Protein AF-A0A7K2P348-F1 (afdb_monomer_lite)

Foldseek 3Di:
DDAWQAALLRHGPVLCVVQFDDQPPPPDRDRNDPRRVVNSLVCQLCPDPADCVDPVSVLVSQCVSPVDPQSSVVVVVVVVVPVVDDDDCPPVPDDHQPAQRSPDPDDRNDGPPPDDDDDDDDDDDD

pLDDT: mean 75.54, std 23.46, range [29.12, 97.38]

Radius of gyration: 19.62 Å; chains: 1; bounding box: 34×36×73 Å

Secondary structure (DSSP, 8-state):
--PPPBTTTTB-HHHHHHH---SSSSS---TTSHHHHHHHHHHHHT-SS--TTSHHHHHHHHHHH---HHHHHHHHHHHHHHHTS-PPPPSSSS----S--TT-SS---S-S--------------

Structure (mmCIF, N/CA/C/O backbone):
data_AF-A0A7K2P348-F1
#
_entry.id   AF-A0A7K2P348-F1
#
loop_
_atom_site.group_PDB
_atom_site.id
_atom_site.type_symbol
_atom_site.label_atom_id
_atom_site.label_alt_id
_atom_site.label_comp_id
_atom_site.label_asym_id
_atom_site.label_entity_id
_atom_site.label_seq_id
_atom_site.pdbx_PDB_ins_code
_atom_site.Cartn_x
_atom_site.Cartn_y
_atom_site.Cartn_z
_atom_site.occupancy
_atom_site.B_iso_or_equiv
_atom_site.auth_seq_id
_atom_site.auth_comp_id
_atom_site.auth_asym_id
_atom_site.auth_atom_id
_atom_site.pdbx_PDB_model_num
ATOM 1 N N . VAL A 1 1 ? 8.906 -25.159 -5.649 1.00 45.78 1 VAL A N 1
ATOM 2 C CA . VAL A 1 1 ? 9.449 -24.006 -4.896 1.00 45.78 1 VAL A CA 1
ATOM 3 C C . VAL A 1 1 ? 8.260 -23.246 -4.337 1.00 45.78 1 VAL A C 1
ATOM 5 O O . VAL A 1 1 ? 7.341 -22.985 -5.098 1.00 45.78 1 VAL A O 1
ATOM 8 N N . TYR A 1 2 ? 8.210 -23.027 -3.023 1.00 42.47 2 TYR A N 1
ATOM 9 C CA . TYR A 1 2 ? 7.170 -22.227 -2.368 1.00 42.47 2 TYR A CA 1
ATOM 10 C C . TYR A 1 2 ? 7.778 -20.844 -2.145 1.00 42.47 2 TYR A C 1
ATOM 12 O O . TYR A 1 2 ? 8.710 -20.716 -1.350 1.00 42.47 2 TYR A O 1
ATOM 20 N N . ASP A 1 3 ? 7.319 -19.843 -2.886 1.00 64.50 3 ASP A N 1
ATOM 21 C CA . ASP A 1 3 ? 7.809 -18.481 -2.716 1.00 64.50 3 ASP A CA 1
ATOM 22 C C . ASP A 1 3 ? 7.204 -17.867 -1.453 1.00 64.50 3 ASP A C 1
ATOM 24 O O . ASP A 1 3 ? 5.988 -17.885 -1.248 1.00 64.50 3 ASP A O 1
ATOM 28 N N . ARG A 1 4 ? 8.070 -17.349 -0.579 1.00 80.25 4 ARG A N 1
ATOM 29 C CA . ARG A 1 4 ? 7.649 -16.595 0.603 1.00 80.25 4 ARG A CA 1
ATOM 30 C C . ARG A 1 4 ? 7.252 -15.183 0.185 1.00 80.25 4 ARG A C 1
ATOM 32 O O . ARG A 1 4 ? 7.828 -14.620 -0.743 1.00 80.25 4 ARG A O 1
ATOM 39 N N . ALA A 1 5 ? 6.274 -14.625 0.888 1.00 84.94 5 ALA A N 1
ATOM 40 C CA . ALA A 1 5 ? 5.901 -13.230 0.742 1.00 84.9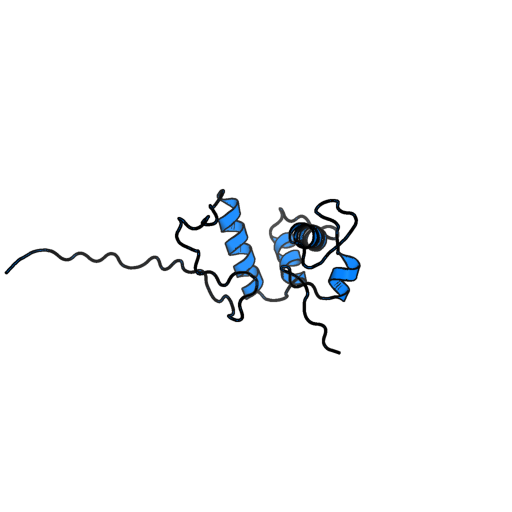4 5 ALA A CA 1
ATOM 41 C C . ALA A 1 5 ? 7.094 -12.305 1.064 1.00 84.94 5 ALA A C 1
ATOM 43 O O . ALA A 1 5 ? 7.878 -12.605 1.967 1.00 84.94 5 ALA A O 1
ATOM 44 N N . VAL A 1 6 ? 7.236 -11.202 0.327 1.00 85.00 6 VAL A N 1
ATOM 45 C CA . VAL A 1 6 ? 8.357 -10.258 0.435 1.00 85.00 6 VAL A CA 1
ATOM 46 C C . VAL A 1 6 ? 7.916 -8.923 1.024 1.00 85.00 6 VAL A C 1
ATOM 48 O O . VAL A 1 6 ? 6.812 -8.441 0.750 1.00 85.00 6 VAL A O 1
ATOM 51 N N . GLY A 1 7 ? 8.806 -8.315 1.808 1.00 88.75 7 GLY A N 1
ATOM 52 C CA . GLY A 1 7 ? 8.632 -6.954 2.300 1.00 88.75 7 GLY A CA 1
ATOM 53 C C . GLY A 1 7 ? 7.560 -6.769 3.381 1.00 88.75 7 GLY A C 1
ATOM 54 O O . GLY A 1 7 ? 6.837 -7.707 3.734 1.00 88.75 7 GLY A O 1
ATOM 55 N N . PRO A 1 8 ? 7.409 -5.537 3.899 1.00 86.12 8 PRO A N 1
ATOM 56 C CA . PRO A 1 8 ? 6.440 -5.221 4.948 1.00 86.12 8 PRO A CA 1
ATOM 57 C C . PRO A 1 8 ? 4.983 -5.389 4.494 1.00 86.12 8 PRO A C 1
ATOM 59 O O . PRO A 1 8 ? 4.115 -5.651 5.320 1.00 86.12 8 PRO A O 1
ATOM 62 N N . MET A 1 9 ? 4.714 -5.303 3.185 1.00 90.50 9 MET A N 1
ATOM 63 C CA . MET A 1 9 ? 3.377 -5.523 2.613 1.00 90.50 9 MET A CA 1
ATOM 64 C C . MET A 1 9 ? 3.114 -6.983 2.220 1.00 90.50 9 MET A C 1
ATOM 66 O O . MET A 1 9 ? 2.033 -7.298 1.722 1.00 90.50 9 MET A O 1
ATOM 70 N N . GLN A 1 10 ? 4.071 -7.886 2.463 1.00 91.38 10 GLN A N 1
ATOM 71 C CA . GLN A 1 10 ? 3.915 -9.329 2.261 1.00 91.38 10 GLN A CA 1
ATOM 72 C C . GLN A 1 10 ? 3.397 -9.690 0.854 1.00 91.38 10 GLN A C 1
ATOM 74 O O . GLN A 1 10 ? 2.483 -10.502 0.692 1.00 91.38 10 GLN A O 1
ATOM 79 N N . PHE A 1 11 ? 3.989 -9.105 -0.187 1.00 85.94 11 PHE A N 1
ATOM 80 C CA . PHE A 1 11 ? 3.632 -9.434 -1.566 1.00 85.94 11 PHE A CA 1
ATOM 81 C C . PHE A 1 11 ? 4.140 -10.820 -1.963 1.00 85.94 11 PHE A C 1
ATOM 83 O O . PHE A 1 11 ? 5.278 -11.173 -1.674 1.00 85.94 11 PHE A O 1
ATOM 90 N N . LEU A 1 12 ? 3.347 -11.591 -2.710 1.00 87.31 12 LEU A N 1
ATOM 91 C CA . LEU A 1 12 ? 3.901 -12.729 -3.452 1.00 87.31 12 LEU A CA 1
ATOM 92 C C . LEU A 1 12 ? 4.878 -12.207 -4.522 1.00 87.31 12 LEU A C 1
ATOM 94 O O . LEU A 1 12 ? 4.584 -11.167 -5.119 1.00 87.31 12 LEU A O 1
ATOM 98 N N . PRO A 1 13 ? 5.980 -12.910 -4.841 1.00 87.06 13 PRO A N 1
ATOM 99 C CA . PRO A 1 13 ? 6.938 -12.437 -5.844 1.00 87.06 13 PRO A CA 1
ATOM 100 C C . PRO A 1 13 ? 6.320 -12.138 -7.213 1.00 87.06 13 PRO A C 1
ATOM 102 O O . PRO A 1 13 ? 6.661 -11.137 -7.837 1.00 87.06 13 PRO A O 1
ATOM 105 N N . SER A 1 14 ? 5.346 -12.937 -7.657 1.00 87.38 14 SER A N 1
ATOM 106 C CA . SER A 1 14 ? 4.604 -12.683 -8.900 1.00 87.38 14 SER A CA 1
ATOM 107 C C . SER A 1 14 ? 3.732 -11.424 -8.838 1.00 87.38 14 SER A C 1
ATOM 109 O O . SER A 1 14 ? 3.591 -10.722 -9.839 1.00 87.38 14 SER A O 1
ATOM 111 N N . THR A 1 15 ? 3.170 -11.105 -7.671 1.00 89.25 15 THR A N 1
ATOM 112 C CA . THR A 1 15 ? 2.440 -9.852 -7.452 1.00 89.25 15 THR A CA 1
ATOM 113 C C . THR A 1 15 ? 3.411 -8.675 -7.454 1.00 89.25 15 THR A C 1
ATOM 115 O O . THR A 1 15 ? 3.163 -7.698 -8.154 1.00 89.25 15 THR A O 1
ATOM 118 N N . TRP A 1 16 ? 4.545 -8.779 -6.756 1.00 93.62 16 TRP A N 1
ATOM 119 C CA . TRP A 1 16 ? 5.572 -7.734 -6.756 1.00 93.62 16 TRP A CA 1
ATOM 120 C C . TRP A 1 16 ? 6.099 -7.438 -8.164 1.00 93.62 16 TRP A C 1
ATOM 122 O O . TRP A 1 16 ? 6.166 -6.282 -8.561 1.00 93.62 16 TRP A O 1
ATOM 132 N N . ALA A 1 17 ? 6.369 -8.472 -8.964 1.00 93.12 17 ALA A N 1
ATOM 133 C CA . ALA A 1 17 ? 6.817 -8.310 -10.346 1.00 93.12 17 ALA A CA 1
ATOM 134 C C . ALA A 1 17 ? 5.837 -7.505 -11.222 1.00 93.12 17 ALA A C 1
ATOM 136 O O . ALA A 1 17 ? 6.245 -6.931 -12.228 1.00 93.12 17 ALA A O 1
ATOM 137 N N . ARG A 1 18 ? 4.549 -7.465 -10.856 1.00 93.62 18 ARG A N 1
ATOM 138 C CA . ARG A 1 18 ? 3.516 -6.716 -11.579 1.00 93.62 18 ARG A CA 1
ATOM 139 C C . ARG A 1 18 ? 3.229 -5.335 -10.989 1.00 93.62 18 ARG A C 1
ATOM 141 O O . ARG A 1 18 ? 2.835 -4.447 -11.737 1.00 93.62 18 ARG A O 1
ATOM 148 N N . TRP A 1 19 ? 3.357 -5.179 -9.674 1.00 95.19 19 TRP A N 1
ATOM 149 C CA . TRP A 1 19 ? 2.860 -4.003 -8.948 1.00 95.19 19 TRP A CA 1
ATOM 150 C C . TRP A 1 19 ? 3.944 -3.191 -8.241 1.00 95.19 19 TRP A C 1
ATOM 152 O O . TRP A 1 19 ? 3.627 -2.127 -7.718 1.00 95.19 19 TRP A O 1
ATOM 162 N N . GLY A 1 20 ? 5.190 -3.672 -8.218 1.00 95.06 20 GLY A N 1
ATOM 163 C CA . GLY A 1 20 ? 6.319 -2.957 -7.631 1.00 95.06 20 GLY A CA 1
ATOM 164 C C . GLY A 1 20 ? 6.446 -1.547 -8.205 1.00 95.06 20 GLY A C 1
ATOM 165 O O . GLY A 1 20 ? 6.269 -1.335 -9.406 1.00 95.06 20 GLY A O 1
ATOM 166 N N . ALA A 1 21 ? 6.723 -0.587 -7.331 1.00 96.50 21 ALA A N 1
ATOM 167 C CA . ALA A 1 21 ? 6.800 0.826 -7.665 1.00 96.50 21 ALA A CA 1
ATOM 168 C C . ALA A 1 21 ? 7.961 1.475 -6.907 1.00 96.50 21 ALA A C 1
ATOM 170 O O . ALA A 1 21 ? 8.254 1.072 -5.788 1.00 96.50 21 ALA A O 1
ATOM 171 N N . ASP A 1 22 ? 8.591 2.469 -7.526 1.00 96.56 22 ASP A N 1
ATOM 172 C CA . ASP A 1 22 ? 9.594 3.333 -6.899 1.00 96.56 22 ASP A CA 1
ATOM 173 C C . ASP A 1 22 ? 8.854 4.488 -6.206 1.00 96.56 22 ASP A C 1
ATOM 175 O O . ASP A 1 22 ? 8.359 5.412 -6.858 1.00 96.56 22 ASP A O 1
ATOM 179 N N . GLY A 1 23 ? 8.656 4.355 -4.895 1.00 95.69 23 GLY A N 1
ATOM 180 C CA . GLY A 1 23 ? 7.839 5.262 -4.092 1.00 95.69 23 GLY A CA 1
ATOM 181 C C . GLY A 1 23 ? 8.615 6.431 -3.498 1.00 95.69 23 GLY A C 1
ATOM 182 O O . GLY A 1 23 ? 8.000 7.416 -3.085 1.00 95.69 23 GLY A O 1
ATOM 183 N N . ASN A 1 24 ? 9.944 6.341 -3.449 1.00 96.12 24 ASN A N 1
ATOM 184 C CA . ASN A 1 24 ? 10.831 7.396 -2.953 1.00 96.12 24 ASN A CA 1
ATOM 185 C C . ASN A 1 24 ? 11.599 8.129 -4.073 1.00 96.12 24 ASN A C 1
ATOM 187 O O . ASN A 1 24 ? 12.236 9.145 -3.791 1.00 96.12 24 ASN A O 1
ATOM 191 N N . GLY A 1 25 ? 11.510 7.667 -5.322 1.00 96.94 25 GLY A N 1
ATOM 192 C CA . GLY A 1 25 ? 12.111 8.286 -6.500 1.00 96.94 25 GLY A CA 1
ATOM 193 C C . GLY A 1 25 ? 13.612 8.028 -6.645 1.00 96.94 25 GLY A C 1
ATOM 194 O O . GLY A 1 25 ? 14.307 8.865 -7.226 1.00 96.94 25 GLY A O 1
ATOM 195 N N . ASP A 1 26 ? 14.134 6.928 -6.094 1.00 96.38 26 ASP A N 1
ATOM 196 C CA . ASP A 1 26 ? 15.570 6.608 -6.123 1.00 96.38 26 ASP A CA 1
ATOM 197 C C . ASP A 1 26 ? 16.014 5.784 -7.350 1.00 96.38 26 ASP A C 1
ATOM 199 O O . ASP A 1 26 ? 17.205 5.504 -7.533 1.00 96.38 26 ASP A O 1
ATOM 203 N N . GLY A 1 27 ? 15.070 5.447 -8.232 1.00 97.25 27 GLY A N 1
ATOM 204 C CA . GLY A 1 27 ? 15.278 4.669 -9.448 1.00 97.25 27 GLY A CA 1
ATOM 205 C C . GLY A 1 27 ? 15.182 3.156 -9.244 1.00 97.25 27 GLY A C 1
ATOM 206 O O . GLY A 1 27 ? 15.449 2.405 -10.190 1.00 97.25 27 GLY A O 1
ATOM 207 N N . ARG A 1 28 ? 14.832 2.676 -8.044 1.00 96.25 28 ARG A N 1
ATOM 208 C CA . ARG A 1 28 ? 14.698 1.250 -7.726 1.00 96.25 28 ARG A CA 1
ATOM 209 C C . ARG A 1 28 ? 13.339 0.979 -7.088 1.00 96.25 28 ARG A C 1
ATOM 211 O O . ARG A 1 28 ? 12.894 1.702 -6.222 1.00 96.25 28 ARG A O 1
ATOM 218 N N . ALA A 1 29 ? 12.709 -0.123 -7.488 1.00 96.12 29 ALA A N 1
ATOM 219 C CA . ALA A 1 29 ? 11.577 -0.681 -6.756 1.00 96.12 29 ALA A CA 1
ATOM 220 C C . ALA A 1 2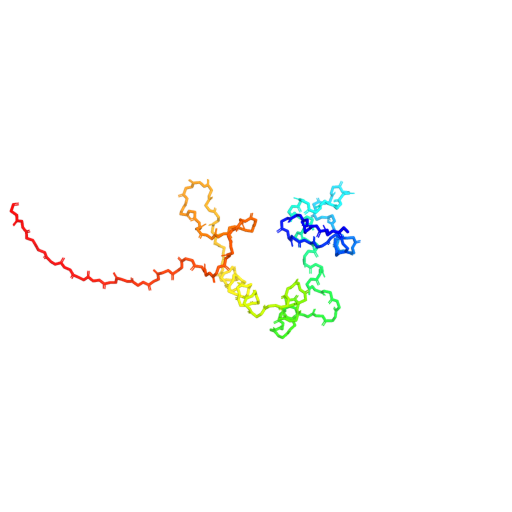9 ? 12.092 -1.802 -5.841 1.00 96.12 29 ALA A C 1
ATOM 222 O O . ALA A 1 29 ? 12.378 -2.909 -6.314 1.00 96.12 29 ALA A O 1
ATOM 223 N N . ASP A 1 30 ? 12.216 -1.533 -4.541 1.00 95.19 30 ASP A N 1
ATOM 224 C CA . ASP A 1 30 ? 12.625 -2.505 -3.523 1.00 95.19 30 ASP A CA 1
ATOM 225 C C . ASP A 1 30 ? 11.421 -2.941 -2.669 1.00 95.19 30 ASP A C 1
ATOM 227 O O . ASP A 1 30 ? 10.850 -2.125 -1.944 1.00 95.19 30 ASP A O 1
ATOM 231 N N . PRO A 1 31 ? 11.041 -4.236 -2.663 1.00 93.06 31 PRO A N 1
ATOM 232 C CA . PRO A 1 31 ? 9.924 -4.702 -1.846 1.00 93.06 31 PRO A CA 1
ATOM 233 C C . PRO A 1 31 ? 10.140 -4.485 -0.349 1.00 93.06 31 PRO A C 1
ATOM 235 O O . PRO A 1 31 ? 9.167 -4.508 0.394 1.00 93.06 31 PRO A O 1
ATOM 238 N N . ASN A 1 32 ? 11.378 -4.298 0.115 1.00 91.19 32 ASN A N 1
ATOM 239 C CA . ASN A 1 32 ? 11.700 -4.063 1.522 1.00 91.19 32 ASN A CA 1
ATOM 240 C C . ASN A 1 32 ? 11.715 -2.574 1.896 1.00 91.19 32 ASN A C 1
ATOM 242 O O . ASN A 1 32 ? 11.773 -2.254 3.084 1.00 91.19 32 ASN A O 1
ATOM 246 N N . ASN A 1 33 ? 11.634 -1.670 0.918 1.00 93.06 33 ASN A N 1
ATOM 247 C CA . ASN A 1 33 ? 11.476 -0.244 1.157 1.00 93.06 33 ASN A CA 1
ATOM 248 C C . ASN A 1 33 ? 9.998 0.060 1.448 1.00 93.06 33 ASN A C 1
ATOM 250 O O . ASN A 1 33 ? 9.100 -0.321 0.699 1.00 93.06 33 ASN A O 1
ATOM 254 N N . VAL A 1 34 ? 9.727 0.733 2.570 1.00 92.31 34 VAL A N 1
ATOM 255 C CA . VAL A 1 34 ? 8.353 1.008 3.013 1.00 92.31 34 VAL A CA 1
ATOM 256 C C . VAL A 1 34 ? 7.602 1.951 2.068 1.00 92.31 34 VAL A C 1
ATOM 258 O O . VAL A 1 34 ? 6.396 1.782 1.902 1.00 92.31 34 VAL A O 1
ATOM 261 N N . PHE A 1 35 ? 8.288 2.903 1.428 1.00 93.69 35 PHE A N 1
ATOM 262 C CA . PHE A 1 35 ? 7.677 3.837 0.479 1.00 93.69 35 PHE A CA 1
ATOM 263 C C . PHE A 1 35 ? 7.242 3.100 -0.790 1.00 93.69 35 PHE A C 1
ATOM 265 O O . PHE A 1 35 ? 6.089 3.209 -1.208 1.00 93.69 35 PHE A O 1
ATOM 272 N N . ASP A 1 36 ? 8.132 2.276 -1.332 1.00 97.06 36 ASP A N 1
ATOM 273 C CA . ASP A 1 36 ? 7.903 1.453 -2.522 1.00 97.06 36 ASP A CA 1
ATOM 274 C C . ASP A 1 36 ? 6.786 0.436 -2.288 1.00 97.06 36 ASP A C 1
ATOM 276 O O . ASP A 1 36 ? 5.835 0.329 -3.066 1.00 97.06 36 ASP A O 1
ATOM 280 N N . ALA A 1 37 ? 6.864 -0.287 -1.168 1.00 94.38 37 ALA A N 1
ATOM 281 C CA . ALA A 1 37 ? 5.875 -1.285 -0.796 1.00 94.38 37 ALA A CA 1
ATOM 282 C C . ALA A 1 37 ? 4.492 -0.657 -0.563 1.00 94.38 37 ALA A C 1
ATOM 284 O O . ALA A 1 37 ? 3.486 -1.224 -0.996 1.00 94.38 37 ALA A O 1
ATOM 285 N N . ALA A 1 38 ? 4.424 0.512 0.085 1.00 95.25 38 ALA A N 1
ATOM 286 C CA . ALA A 1 38 ? 3.168 1.224 0.303 1.00 95.25 38 ALA A CA 1
ATOM 287 C C . ALA A 1 38 ? 2.561 1.734 -1.012 1.00 95.25 38 ALA A C 1
ATOM 289 O O . ALA A 1 38 ? 1.360 1.561 -1.233 1.00 95.25 38 ALA A O 1
ATOM 290 N N . LEU A 1 39 ? 3.375 2.304 -1.908 1.00 96.62 39 LEU A N 1
ATOM 291 C CA . LEU A 1 39 ? 2.902 2.757 -3.217 1.00 96.62 39 LEU A CA 1
ATOM 292 C C . LEU A 1 39 ? 2.390 1.581 -4.062 1.00 96.62 39 LEU A C 1
ATOM 294 O O . LEU A 1 39 ? 1.290 1.647 -4.616 1.00 96.62 39 LEU A O 1
ATOM 298 N N . ALA A 1 40 ? 3.131 0.471 -4.091 1.00 96.75 40 ALA A N 1
ATOM 299 C CA . ALA A 1 40 ? 2.717 -0.761 -4.759 1.00 96.75 40 ALA A CA 1
ATOM 300 C C . ALA A 1 40 ? 1.382 -1.299 -4.209 1.00 96.75 40 ALA A C 1
ATOM 302 O O . ALA A 1 40 ? 0.500 -1.691 -4.978 1.00 96.75 40 ALA A O 1
ATOM 303 N N . ALA A 1 41 ? 1.196 -1.284 -2.883 1.00 95.00 41 ALA A N 1
ATOM 304 C CA . ALA A 1 41 ? -0.062 -1.677 -2.246 1.00 95.00 41 ALA A CA 1
ATOM 305 C C . ALA A 1 41 ? -1.223 -0.758 -2.648 1.00 95.00 41 ALA A C 1
ATOM 307 O O . ALA A 1 41 ? -2.298 -1.255 -2.990 1.00 95.00 41 ALA A O 1
ATOM 308 N N . GLY A 1 42 ? -0.997 0.558 -2.690 1.00 94.75 42 GLY A N 1
ATOM 309 C CA . GLY A 1 42 ? -1.978 1.529 -3.174 1.00 94.75 42 GLY A CA 1
ATOM 310 C C . GLY A 1 42 ? -2.418 1.242 -4.612 1.00 94.75 42 GLY A C 1
ATOM 311 O O . GLY A 1 42 ? -3.613 1.108 -4.878 1.00 94.75 42 GLY A O 1
ATOM 312 N N . HIS A 1 43 ? -1.466 1.054 -5.530 1.00 95.44 43 HIS A N 1
ATOM 313 C CA . HIS A 1 43 ? -1.764 0.703 -6.923 1.00 95.44 43 HIS A CA 1
ATOM 314 C C . HIS A 1 43 ? -2.536 -0.614 -7.045 1.00 95.44 43 HIS A C 1
ATOM 316 O O . HIS A 1 43 ? -3.515 -0.693 -7.787 1.00 95.44 43 HIS A O 1
ATOM 322 N N . TYR A 1 44 ? -2.128 -1.640 -6.296 1.00 95.19 44 TYR A N 1
ATOM 323 C CA . TYR A 1 44 ? -2.799 -2.936 -6.295 1.00 95.19 44 TYR A CA 1
ATOM 324 C C . TYR A 1 44 ? -4.263 -2.832 -5.833 1.00 95.19 44 TYR A C 1
ATOM 326 O O . TYR A 1 44 ? -5.161 -3.408 -6.458 1.00 95.19 44 TYR A O 1
ATOM 334 N N . LEU A 1 45 ? -4.517 -2.093 -4.747 1.00 94.38 45 LEU A N 1
ATOM 335 C CA . LEU A 1 45 ? -5.858 -1.925 -4.182 1.00 94.38 45 LEU A CA 1
ATOM 336 C C . LEU A 1 45 ? -6.771 -1.115 -5.115 1.00 94.38 45 LEU A C 1
ATOM 338 O O . LEU A 1 45 ? -7.932 -1.491 -5.296 1.00 94.38 45 LEU A O 1
ATOM 342 N N . CYS A 1 46 ? -6.237 -0.074 -5.758 1.00 93.81 46 CYS A N 1
ATOM 343 C CA . CYS A 1 46 ? -6.950 0.779 -6.716 1.00 93.81 46 CYS A CA 1
ATOM 344 C C . CYS A 1 46 ? -7.065 0.183 -8.132 1.00 93.81 46 CYS A C 1
ATOM 346 O O . CYS A 1 46 ? -7.607 0.825 -9.026 1.00 93.81 46 CYS A O 1
ATOM 348 N N . ALA A 1 47 ? -6.551 -1.022 -8.380 1.00 91.69 47 ALA A N 1
ATOM 349 C CA . ALA A 1 47 ? -6.474 -1.570 -9.729 1.00 91.69 47 ALA A CA 1
ATOM 350 C C . ALA A 1 47 ? -7.847 -1.846 -10.375 1.00 91.69 47 ALA A C 1
ATOM 352 O O . ALA A 1 47 ? -8.705 -2.516 -9.788 1.00 91.69 47 ALA A O 1
ATOM 353 N N . GLY A 1 48 ? -7.998 -1.471 -11.648 1.00 89.75 48 GLY A N 1
ATOM 354 C CA . GLY A 1 48 ? -9.239 -1.630 -12.416 1.00 89.75 48 GLY A CA 1
ATOM 355 C C . GLY A 1 48 ? -10.250 -0.525 -12.105 1.00 89.75 48 GLY A C 1
ATOM 356 O O . GLY A 1 48 ? -9.871 0.569 -11.718 1.00 89.75 48 GLY A O 1
ATOM 357 N N . GLU A 1 49 ? -11.542 -0.822 -12.228 1.00 91.75 49 GLU A N 1
ATOM 358 C CA . GLU A 1 49 ? -12.632 0.158 -12.040 1.00 91.75 49 GLU A CA 1
ATOM 359 C C . GLU A 1 49 ? -13.029 0.370 -10.561 1.00 91.75 49 GLU A C 1
ATOM 361 O O . GLU A 1 49 ? -14.177 0.693 -10.246 1.00 91.75 49 GLU A O 1
ATOM 366 N N . ARG A 1 50 ? -12.112 0.093 -9.624 1.00 93.19 50 ARG A N 1
ATOM 367 C CA . ARG A 1 50 ? -12.383 0.149 -8.181 1.00 93.19 50 ARG A CA 1
ATOM 368 C C . ARG A 1 50 ? -12.286 1.577 -7.659 1.00 93.19 50 ARG A C 1
ATOM 370 O O . ARG A 1 50 ? -11.329 2.286 -7.941 1.00 93.19 50 ARG A O 1
ATOM 377 N N . ASP A 1 51 ? -13.228 1.945 -6.802 1.00 93.94 51 ASP A N 1
ATOM 378 C CA . ASP A 1 51 ? -13.202 3.190 -6.029 1.00 93.94 51 ASP A CA 1
ATOM 379 C C . ASP A 1 51 ? -13.236 2.863 -4.543 1.00 93.94 51 ASP A C 1
ATOM 381 O O . ASP A 1 51 ? -14.255 2.425 -4.010 1.00 93.94 51 ASP A O 1
ATOM 385 N N . LEU A 1 52 ? -12.116 3.080 -3.861 1.00 93.81 52 LEU A N 1
ATOM 386 C CA . LEU A 1 52 ? -11.978 2.724 -2.450 1.00 93.81 52 LEU A CA 1
ATOM 387 C C . LEU A 1 52 ? -12.841 3.589 -1.514 1.00 93.81 52 LEU A C 1
ATOM 389 O O . LEU A 1 52 ? -13.006 3.222 -0.353 1.00 93.81 52 LEU A O 1
ATOM 393 N N . GLY A 1 53 ? -13.441 4.680 -2.006 1.00 93.38 53 GLY A N 1
ATOM 394 C CA . GLY A 1 53 ? -14.467 5.430 -1.281 1.00 93.38 53 GLY A CA 1
ATOM 395 C C . GLY A 1 53 ? -15.808 4.690 -1.201 1.00 93.38 53 GLY A C 1
ATOM 396 O O . GLY A 1 53 ? -16.622 4.968 -0.319 1.00 93.38 53 GLY A O 1
ATOM 397 N N . ARG A 1 54 ? -16.049 3.707 -2.081 1.00 95.81 54 ARG A N 1
ATOM 398 C CA . ARG A 1 54 ? -17.243 2.853 -2.057 1.00 95.81 54 ARG A CA 1
ATOM 399 C C . ARG A 1 54 ? -16.976 1.591 -1.242 1.00 95.81 54 ARG A C 1
ATOM 401 O O . ARG A 1 54 ? -16.131 0.770 -1.588 1.00 95.81 54 ARG A O 1
ATOM 408 N N . ALA A 1 55 ? -17.775 1.373 -0.197 1.00 95.12 55 ALA A N 1
ATOM 409 C CA . ALA A 1 55 ? -17.596 0.260 0.744 1.00 95.12 55 ALA A CA 1
ATOM 410 C C . ALA A 1 55 ? -17.503 -1.127 0.071 1.00 95.12 55 ALA A C 1
ATOM 412 O O . ALA A 1 55 ? -16.703 -1.966 0.483 1.00 95.12 55 ALA A O 1
ATOM 413 N N . ALA A 1 56 ? -18.294 -1.368 -0.980 1.00 96.44 56 ALA A N 1
ATOM 414 C CA . ALA A 1 56 ? -18.275 -2.635 -1.715 1.00 96.44 56 ALA A CA 1
ATOM 415 C C . ALA A 1 56 ? -16.983 -2.846 -2.526 1.00 96.44 56 ALA A C 1
ATOM 417 O O . ALA A 1 56 ? -16.542 -3.978 -2.724 1.00 96.44 56 ALA A O 1
ATOM 418 N N . ASP A 1 57 ? -16.370 -1.771 -3.009 1.00 97.38 57 ASP A N 1
ATOM 419 C CA . ASP A 1 57 ? -15.143 -1.815 -3.804 1.00 97.38 57 ASP A CA 1
ATOM 420 C C . ASP A 1 57 ? -13.924 -1.959 -2.903 1.00 97.38 57 ASP A C 1
ATOM 422 O O . ASP A 1 57 ? -13.040 -2.762 -3.207 1.00 97.38 57 ASP A O 1
ATOM 426 N N . LEU A 1 58 ? -13.932 -1.268 -1.758 1.00 96.56 58 LEU A N 1
ATOM 427 C CA . LEU A 1 58 ? -12.962 -1.464 -0.687 1.00 96.56 58 LEU A CA 1
ATOM 428 C C . LEU A 1 58 ? -12.925 -2.933 -0.239 1.00 96.56 58 LEU A C 1
ATOM 430 O O . LEU A 1 58 ? -11.850 -3.525 -0.170 1.00 96.56 58 LEU A O 1
ATOM 434 N N . ASP A 1 59 ? -14.085 -3.555 -0.011 1.00 96.94 59 ASP A N 1
ATOM 435 C CA . ASP A 1 59 ? -14.149 -4.963 0.407 1.00 96.94 59 ASP A CA 1
ATOM 436 C C . ASP A 1 59 ? -13.573 -5.903 -0.632 1.00 96.94 59 ASP A C 1
ATOM 438 O O . ASP A 1 59 ? -12.785 -6.790 -0.302 1.00 96.94 59 ASP A O 1
ATOM 442 N N . ARG A 1 60 ? -13.941 -5.695 -1.900 1.00 96.56 60 ARG A N 1
ATOM 443 C CA . ARG A 1 60 ? -13.393 -6.473 -3.011 1.00 96.56 60 ARG A CA 1
ATOM 444 C C . ARG A 1 60 ? -11.880 -6.303 -3.114 1.00 96.56 60 ARG A C 1
ATOM 446 O O . ARG A 1 60 ? -11.194 -7.285 -3.383 1.00 96.56 60 ARG A O 1
ATOM 453 N N . ALA A 1 61 ? -11.359 -5.100 -2.875 1.00 96.25 61 ALA A N 1
ATOM 454 C CA . ALA A 1 61 ? -9.926 -4.837 -2.912 1.00 96.25 61 ALA A CA 1
ATOM 455 C C . ALA A 1 61 ? -9.163 -5.525 -1.777 1.00 96.25 61 ALA A C 1
ATOM 457 O O . ALA A 1 61 ? -8.160 -6.192 -2.021 1.00 96.25 61 ALA A O 1
ATOM 458 N N . VAL A 1 62 ? -9.659 -5.431 -0.546 1.00 95.06 62 VAL A N 1
ATOM 459 C CA . VAL A 1 62 ? -9.022 -6.079 0.606 1.00 95.06 62 VAL A CA 1
ATOM 460 C C . VAL A 1 62 ? -9.089 -7.606 0.480 1.00 95.06 62 VAL A C 1
ATOM 462 O O . VAL A 1 62 ? -8.099 -8.295 0.730 1.00 95.06 62 VAL A O 1
ATOM 465 N N . LEU A 1 63 ? -10.223 -8.148 0.023 1.00 94.38 63 LEU A N 1
ATOM 466 C CA . LEU A 1 63 ? -10.383 -9.589 -0.191 1.00 94.38 63 LEU A CA 1
ATOM 467 C C . LEU A 1 63 ? -9.543 -10.129 -1.356 1.00 94.38 63 LEU A C 1
ATOM 469 O O . LEU A 1 63 ? -9.220 -11.317 -1.349 1.00 94.38 63 LEU A O 1
ATOM 473 N N . SER A 1 64 ? -9.158 -9.297 -2.332 1.00 92.31 64 SER A N 1
ATOM 474 C CA . SER A 1 64 ? -8.231 -9.730 -3.386 1.00 92.31 64 SER A CA 1
ATOM 475 C C . SER A 1 64 ? -6.811 -9.928 -2.851 1.00 92.31 64 SER A C 1
ATOM 477 O O . SER A 1 64 ? -6.089 -10.779 -3.364 1.00 92.31 64 SER A O 1
ATOM 479 N N . TYR A 1 65 ? -6.436 -9.190 -1.800 1.00 89.12 65 TYR A N 1
ATOM 480 C CA . TYR A 1 65 ? -5.165 -9.358 -1.094 1.00 89.12 65 TYR A CA 1
ATOM 481 C C . TYR A 1 65 ? -5.152 -10.652 -0.270 1.00 89.12 65 TYR A C 1
ATOM 483 O O . TYR A 1 65 ? -4.208 -11.440 -0.331 1.00 89.12 65 TYR A O 1
ATOM 491 N N . ASN A 1 66 ? -6.225 -10.887 0.490 1.00 90.12 66 ASN A N 1
ATOM 492 C CA . ASN A 1 66 ? -6.438 -12.108 1.259 1.00 90.12 66 ASN A CA 1
ATOM 493 C C . ASN A 1 66 ? -7.941 -12.390 1.386 1.00 90.12 66 ASN A C 1
ATOM 495 O O . ASN A 1 66 ? -8.672 -11.628 2.022 1.00 90.12 66 ASN A O 1
ATOM 499 N N . ASN A 1 67 ? -8.394 -13.512 0.818 1.00 92.81 67 ASN A N 1
ATOM 500 C CA . ASN A 1 67 ? -9.807 -13.891 0.770 1.00 92.81 67 ASN A CA 1
ATOM 501 C C . ASN A 1 67 ? -10.313 -14.450 2.118 1.00 92.81 67 ASN A C 1
ATOM 503 O O . ASN A 1 67 ? -10.701 -15.612 2.240 1.00 92.81 67 ASN A O 1
ATOM 507 N N . SER A 1 68 ? -10.280 -13.612 3.155 1.00 95.69 68 SER A N 1
ATOM 508 C CA . SER A 1 68 ? -10.684 -13.932 4.522 1.00 95.69 68 SER A CA 1
ATOM 509 C C . SER A 1 68 ? -11.552 -12.822 5.101 1.00 95.69 68 SER A C 1
ATOM 511 O O . SER A 1 68 ? -11.145 -11.665 5.206 1.00 95.69 68 SER A O 1
ATOM 513 N N . ARG A 1 69 ? -12.750 -13.184 5.575 1.00 92.50 69 ARG A N 1
ATOM 514 C CA . ARG A 1 69 ? -13.653 -12.235 6.248 1.00 92.50 69 ARG A CA 1
ATOM 515 C C . ARG A 1 69 ? -13.069 -11.688 7.553 1.00 92.50 69 ARG A C 1
ATOM 517 O O . ARG A 1 69 ? -13.377 -10.559 7.920 1.00 92.50 69 ARG A O 1
ATOM 524 N N . THR A 1 70 ? -12.246 -12.467 8.256 1.00 89.81 70 THR A N 1
ATOM 525 C CA . THR A 1 70 ? -11.562 -12.001 9.474 1.00 89.81 70 THR A CA 1
ATOM 526 C C . THR A 1 70 ? -10.511 -10.951 9.136 1.00 89.81 70 THR A C 1
ATOM 528 O O . THR A 1 70 ? -10.470 -9.913 9.786 1.00 89.81 70 THR A O 1
ATOM 531 N N . TYR A 1 71 ? -9.730 -11.178 8.076 1.00 86.19 71 TYR A N 1
ATOM 532 C CA . TYR A 1 71 ? -8.766 -10.198 7.577 1.00 86.19 71 TYR A CA 1
ATOM 533 C C . TYR A 1 71 ? -9.459 -8.900 7.142 1.00 86.19 71 TYR A C 1
ATOM 535 O O . TYR A 1 71 ? -9.060 -7.821 7.569 1.00 86.19 71 TYR A O 1
ATOM 543 N N . LEU A 1 72 ? -10.562 -9.004 6.390 1.00 93.75 72 LEU A N 1
ATOM 544 C CA . LEU A 1 72 ? -11.358 -7.844 5.983 1.00 93.75 72 LEU A CA 1
ATOM 545 C C . LEU A 1 72 ? -11.836 -7.006 7.179 1.00 93.75 72 LEU A C 1
ATOM 547 O O . LEU A 1 72 ? -11.699 -5.784 7.170 1.00 93.75 72 LEU A O 1
ATOM 551 N N . ARG A 1 73 ? -12.383 -7.655 8.217 1.00 92.94 73 ARG A N 1
ATOM 552 C CA . ARG A 1 73 ? -12.823 -6.957 9.436 1.00 92.94 73 ARG A CA 1
ATOM 553 C C . ARG A 1 73 ? -11.664 -6.253 10.138 1.00 92.94 73 ARG A C 1
ATOM 555 O O . ARG A 1 73 ? -11.831 -5.109 10.541 1.00 92.94 73 ARG A O 1
ATOM 562 N N . LEU A 1 74 ? -10.505 -6.906 10.242 1.00 88.44 74 LEU A N 1
ATOM 563 C CA . LEU A 1 74 ? -9.316 -6.327 10.869 1.00 88.44 74 LEU A CA 1
ATOM 564 C C . LEU A 1 74 ? -8.809 -5.093 10.106 1.00 88.44 74 LEU A C 1
ATOM 566 O O . LEU A 1 74 ? -8.525 -4.071 10.720 1.00 88.44 74 LEU A O 1
ATOM 570 N N . VAL A 1 75 ? -8.738 -5.157 8.774 1.00 92.31 75 VAL A N 1
ATOM 571 C CA . VAL A 1 75 ? -8.308 -4.014 7.948 1.00 92.31 75 VAL A CA 1
ATOM 572 C C . VAL A 1 75 ? -9.290 -2.850 8.063 1.00 92.31 75 VAL A C 1
ATOM 574 O O . VAL A 1 75 ? -8.863 -1.717 8.266 1.00 92.31 75 VAL A O 1
ATOM 577 N N . ARG A 1 76 ? -10.602 -3.114 7.991 1.00 92.00 76 ARG A N 1
ATOM 578 C CA . ARG A 1 76 ? -11.628 -2.077 8.179 1.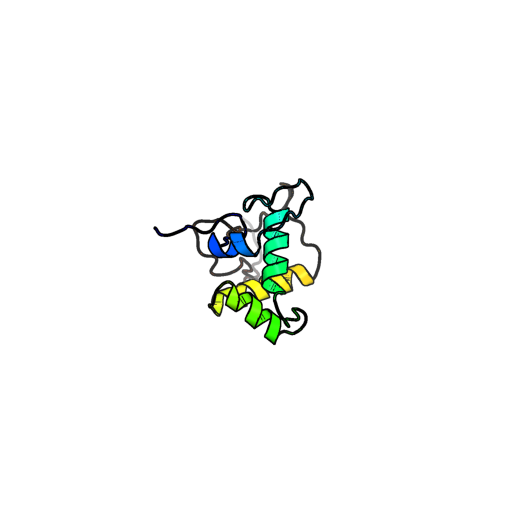00 92.00 76 ARG A CA 1
ATOM 579 C C . ARG A 1 76 ? -11.551 -1.427 9.558 1.00 92.00 76 ARG A C 1
ATOM 581 O O . ARG A 1 76 ? -11.715 -0.217 9.648 1.00 92.00 76 ARG A O 1
ATOM 588 N N . TYR A 1 77 ? -11.281 -2.211 10.602 1.00 87.50 77 TYR A N 1
ATOM 589 C CA . TYR A 1 77 ? -11.100 -1.692 11.955 1.00 87.50 77 TYR A CA 1
ATOM 590 C C . TYR A 1 77 ? -9.968 -0.662 12.015 1.00 87.50 77 TYR A C 1
ATOM 592 O O . TYR A 1 77 ? -10.180 0.464 12.452 1.00 87.50 77 TYR A O 1
ATOM 600 N N . TRP A 1 78 ? -8.780 -1.019 11.521 1.00 85.81 78 TRP A N 1
ATOM 601 C CA . TRP A 1 78 ? -7.638 -0.103 11.522 1.00 85.81 78 TRP A CA 1
ATOM 602 C C . TRP A 1 78 ? -7.837 1.090 10.586 1.00 85.81 78 TRP A C 1
ATOM 604 O O . TRP A 1 78 ? -7.444 2.198 10.936 1.00 85.81 78 TRP A O 1
ATOM 614 N N . LEU A 1 79 ? -8.483 0.900 9.432 1.00 90.75 79 LEU A N 1
ATOM 615 C CA . LEU A 1 79 ? -8.843 2.001 8.536 1.00 90.75 79 LEU A CA 1
ATOM 616 C C . LEU A 1 79 ? -9.736 3.029 9.245 1.00 90.75 79 LEU A C 1
ATOM 618 O O . LEU A 1 79 ? -9.448 4.220 9.193 1.00 90.75 79 LEU A O 1
ATOM 622 N N . GLU A 1 80 ? -10.789 2.570 9.923 1.00 87.06 80 GLU A N 1
ATOM 623 C CA . GLU A 1 80 ? -11.688 3.405 10.728 1.00 87.06 80 GLU A CA 1
ATOM 624 C C . GLU A 1 80 ? -10.939 4.085 11.883 1.00 87.06 80 GLU A C 1
ATOM 626 O O . GLU A 1 80 ? -11.152 5.261 12.166 1.00 87.06 80 GLU A O 1
ATOM 631 N N . PHE A 1 81 ? -10.038 3.360 12.548 1.00 84.12 81 PHE A N 1
ATOM 632 C CA . PHE A 1 81 ? -9.229 3.904 13.634 1.00 84.12 81 PHE A CA 1
ATOM 633 C C . PHE A 1 81 ? -8.351 5.066 13.147 1.00 84.12 81 PHE A C 1
ATOM 635 O O . PHE A 1 81 ? -8.423 6.163 13.702 1.00 84.12 81 PHE A O 1
ATOM 642 N N . TYR A 1 82 ? -7.574 4.860 12.078 1.00 81.19 82 TYR A N 1
ATOM 643 C CA . TYR A 1 82 ? -6.670 5.875 11.530 1.00 81.19 82 TYR A CA 1
ATOM 644 C C . TYR A 1 82 ? -7.385 7.000 10.763 1.00 81.19 82 TYR A C 1
ATOM 646 O O . TYR A 1 82 ? -6.834 8.093 10.655 1.00 81.19 82 TYR A O 1
ATOM 654 N N . SER A 1 83 ? -8.610 6.795 10.262 1.00 85.62 83 SER A N 1
ATOM 655 C CA . SER A 1 83 ? -9.366 7.857 9.574 1.00 85.62 83 SER A CA 1
ATOM 656 C C . SER A 1 83 ? -9.894 8.938 10.524 1.00 85.62 83 SER A C 1
ATOM 658 O O . SER A 1 83 ? -10.149 10.064 10.098 1.00 85.62 83 SER A O 1
ATOM 660 N N . ARG A 1 84 ? -10.032 8.621 11.817 1.00 84.75 84 ARG A N 1
ATOM 661 C CA . ARG A 1 84 ? -10.556 9.530 12.850 1.00 84.75 84 ARG A CA 1
ATOM 662 C C . ARG A 1 84 ? -9.528 10.533 13.387 1.00 84.75 84 ARG A C 1
ATOM 664 O O . ARG A 1 84 ? -9.894 11.379 14.199 1.00 84.75 84 ARG A O 1
ATOM 671 N N . GLY A 1 85 ? -8.267 10.472 12.955 1.00 75.19 85 GLY A N 1
ATOM 672 C CA . GLY A 1 85 ? -7.245 11.449 13.331 1.00 75.19 85 GLY A CA 1
ATOM 673 C C . GLY A 1 85 ? -5.820 10.901 13.321 1.00 75.19 85 GLY A C 1
ATOM 674 O O . GLY A 1 85 ? -5.581 9.718 13.086 1.00 75.19 85 GLY A O 1
ATOM 675 N N . VAL A 1 86 ? -4.856 11.785 13.588 1.00 65.12 86 VAL A N 1
ATOM 676 C CA . VAL A 1 86 ? -3.440 11.417 13.703 1.00 65.12 86 VAL A CA 1
ATOM 677 C C . VAL A 1 86 ? -3.205 10.784 15.069 1.00 65.12 86 VAL A C 1
ATOM 679 O O . VAL A 1 86 ? -3.215 11.467 16.091 1.00 65.12 86 VAL A O 1
ATOM 682 N N . HIS A 1 87 ? -2.969 9.477 15.074 1.00 62.91 87 HIS A N 1
ATOM 683 C CA . HIS A 1 87 ? -2.566 8.750 16.272 1.00 62.91 87 HIS A CA 1
ATOM 684 C C . HIS A 1 87 ? -1.038 8.739 16.348 1.00 62.91 87 HIS A C 1
ATOM 686 O O . HIS A 1 87 ? -0.400 8.202 15.438 1.00 62.91 87 HIS A O 1
ATOM 692 N N . PRO A 1 88 ? -0.426 9.348 17.378 1.00 54.53 88 PRO A N 1
ATOM 693 C CA . PRO A 1 88 ? 1.022 9.373 17.497 1.00 54.53 88 PRO A CA 1
ATOM 694 C C . PRO A 1 88 ? 1.552 7.947 17.649 1.00 54.53 88 PRO A C 1
ATOM 696 O O . PRO A 1 88 ? 1.134 7.205 18.538 1.00 54.53 88 PRO A O 1
ATOM 699 N N . VAL A 1 89 ? 2.503 7.571 16.792 1.00 55.94 89 VAL A N 1
ATOM 700 C CA . VAL A 1 89 ? 3.353 6.410 17.055 1.00 55.94 89 VAL A CA 1
ATOM 701 C C . VAL A 1 89 ? 4.285 6.818 18.195 1.00 55.94 89 VAL A C 1
ATOM 703 O O . VAL A 1 89 ? 4.966 7.835 18.059 1.00 55.94 89 VAL A O 1
ATOM 706 N N . PRO A 1 90 ? 4.316 6.086 19.320 1.00 53.97 90 PRO A N 1
ATOM 707 C CA . PRO A 1 90 ? 5.214 6.402 20.419 1.00 53.97 90 PRO A CA 1
ATOM 708 C C . PRO A 1 90 ? 6.663 6.495 19.936 1.00 53.97 90 PRO A C 1
ATOM 710 O O . PRO A 1 90 ? 7.252 5.507 19.507 1.00 53.97 90 PRO A O 1
ATOM 713 N N . ASP A 1 91 ? 7.259 7.673 20.070 1.00 57.75 91 ASP A N 1
ATOM 714 C CA . ASP A 1 91 ? 8.665 7.995 19.784 1.00 57.75 91 ASP A CA 1
ATOM 715 C C . ASP A 1 91 ? 9.626 7.500 20.887 1.00 57.75 91 ASP A C 1
ATOM 717 O O . ASP A 1 91 ? 10.729 8.014 21.068 1.00 57.75 91 ASP A O 1
ATOM 721 N N . GLY A 1 92 ? 9.189 6.503 21.662 1.00 55.03 92 GLY A N 1
ATOM 722 C CA . GLY A 1 92 ? 9.862 6.027 22.869 1.00 55.03 92 GLY A CA 1
ATOM 723 C C . GLY A 1 92 ? 9.369 6.659 24.178 1.00 55.03 92 GLY A C 1
ATOM 724 O O . GLY A 1 92 ? 9.836 6.241 25.236 1.00 55.03 92 GLY A O 1
ATOM 725 N N . LYS A 1 93 ? 8.416 7.609 24.156 1.00 53.97 93 LYS A N 1
ATOM 726 C CA . LYS A 1 93 ? 7.802 8.181 25.380 1.00 53.97 93 LYS A CA 1
ATOM 727 C C . LYS A 1 93 ? 6.305 7.905 25.567 1.00 53.97 93 LYS A C 1
ATOM 729 O O . LYS A 1 93 ? 5.716 8.381 26.535 1.00 53.97 93 LYS A O 1
ATOM 734 N N . GLY A 1 94 ? 5.690 7.129 24.679 1.00 51.44 94 GLY A N 1
ATOM 735 C CA . GLY A 1 94 ? 4.274 6.752 24.750 1.00 51.44 94 GLY A CA 1
ATOM 736 C C . GLY A 1 94 ? 4.054 5.268 25.049 1.00 51.44 94 GLY A C 1
ATOM 737 O O . GLY A 1 94 ? 4.970 4.452 24.944 1.00 51.44 94 GLY A O 1
ATOM 738 N N . VAL A 1 95 ? 2.815 4.910 25.397 1.00 48.19 95 VAL A N 1
ATOM 739 C CA . VAL A 1 95 ? 2.394 3.508 25.523 1.00 48.19 95 VAL A CA 1
ATOM 740 C C . VAL 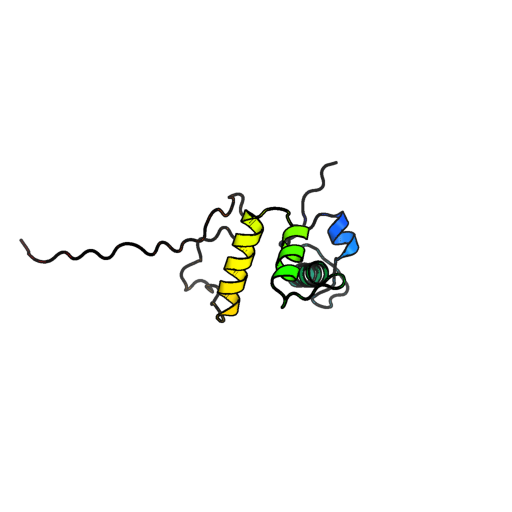A 1 95 ? 2.559 2.846 24.159 1.00 48.19 95 VAL A C 1
ATOM 742 O O . VAL A 1 95 ? 1.826 3.174 23.230 1.00 48.19 95 VAL A O 1
ATOM 745 N N . LEU A 1 96 ? 3.530 1.935 24.033 1.00 44.22 96 LEU A N 1
ATOM 746 C CA . LEU A 1 96 ? 3.683 1.118 22.832 1.00 44.22 96 LEU A CA 1
ATOM 747 C C . LEU A 1 96 ? 2.360 0.385 22.582 1.00 44.22 96 LEU A C 1
ATOM 749 O O . LEU A 1 96 ? 1.934 -0.372 23.465 1.00 44.22 96 LEU A O 1
ATOM 753 N N . PRO A 1 97 ? 1.703 0.573 21.423 1.00 44.06 97 PRO A N 1
ATOM 754 C CA . PRO A 1 97 ? 0.581 -0.273 21.075 1.00 44.06 97 PRO A CA 1
ATOM 755 C C . PRO A 1 97 ? 1.082 -1.718 21.071 1.00 44.06 97 PRO A C 1
ATOM 757 O O . PRO A 1 97 ? 1.949 -2.093 20.283 1.00 44.06 97 PRO A O 1
ATOM 760 N N . LYS A 1 98 ? 0.541 -2.547 21.972 1.00 44.56 98 LYS A N 1
ATOM 761 C CA . LYS A 1 98 ? 0.742 -4.002 21.962 1.00 44.56 98 LYS A CA 1
ATOM 762 C C . LYS A 1 98 ? -0.134 -4.632 20.875 1.00 44.56 98 LYS A C 1
ATOM 764 O O . LYS A 1 98 ? -0.868 -5.579 21.122 1.00 44.56 98 LYS A O 1
ATOM 769 N N . SER A 1 99 ? -0.094 -4.078 19.670 1.00 48.53 99 SER A N 1
ATOM 770 C CA . SER A 1 99 ? -0.539 -4.783 18.477 1.00 48.53 99 SER A CA 1
ATOM 771 C C . SER A 1 99 ? 0.592 -5.712 18.045 1.00 48.53 99 SER A C 1
ATOM 773 O O . SER A 1 99 ? 1.755 -5.304 18.126 1.00 48.53 99 SER A O 1
ATOM 775 N N . PRO A 1 100 ? 0.314 -6.912 17.519 1.00 45.44 100 PRO A N 1
ATOM 776 C CA . PRO A 1 100 ? 1.284 -7.577 16.668 1.00 45.44 100 PRO A CA 1
ATOM 777 C C . PRO A 1 100 ? 1.535 -6.616 15.509 1.00 45.44 100 PRO A C 1
ATOM 779 O O . PRO A 1 100 ? 0.650 -6.386 14.683 1.00 45.44 100 PRO A O 1
ATOM 782 N N . GLY A 1 101 ? 2.692 -5.956 15.512 1.00 40.91 101 GLY A N 1
ATOM 783 C CA . GLY A 1 101 ? 3.108 -5.162 14.367 1.00 40.91 101 GLY A CA 1
ATOM 784 C C . GLY A 1 101 ? 3.077 -6.042 13.119 1.00 40.91 101 GLY A C 1
ATOM 785 O O . GLY A 1 101 ? 3.211 -7.268 13.207 1.00 40.91 101 GLY A O 1
ATOM 786 N N . ALA A 1 102 ? 2.890 -5.427 11.953 1.00 44.09 102 ALA A N 1
ATOM 787 C CA . ALA A 1 102 ? 3.063 -6.130 10.690 1.00 44.09 102 ALA A CA 1
ATOM 788 C C . ALA A 1 102 ? 4.460 -6.787 10.683 1.00 44.09 102 ALA A C 1
ATOM 790 O O . ALA A 1 102 ? 5.468 -6.085 10.692 1.00 44.09 102 ALA A O 1
ATOM 791 N N . GLY A 1 103 ? 4.509 -8.124 10.755 1.00 41.41 103 GLY A N 1
ATOM 792 C CA . GLY A 1 103 ? 5.754 -8.903 10.811 1.00 41.41 103 GLY A CA 1
ATOM 793 C C . GLY A 1 103 ? 5.995 -9.745 12.074 1.00 41.41 103 GLY A C 1
ATOM 794 O O . GLY A 1 103 ? 7.047 -10.367 12.160 1.00 41.41 103 GLY A O 1
ATOM 795 N N . GLY A 1 104 ? 5.073 -9.796 13.043 1.00 44.31 104 GLY A N 1
ATOM 796 C CA . GLY A 1 104 ? 5.185 -10.708 14.193 1.00 44.31 104 GLY A CA 1
ATOM 797 C C . GLY A 1 104 ? 4.763 -12.153 13.882 1.00 44.31 104 GLY A C 1
ATOM 798 O O . GLY A 1 104 ? 3.792 -12.378 13.162 1.00 44.31 104 GLY A O 1
ATOM 799 N N . ASP A 1 105 ? 5.434 -13.135 14.497 1.00 42.06 105 ASP A N 1
ATOM 800 C CA . ASP A 1 105 ? 5.114 -14.575 14.386 1.00 42.06 105 ASP A CA 1
ATOM 801 C C . ASP A 1 105 ? 3.764 -14.962 15.031 1.00 42.06 105 ASP A C 1
ATOM 803 O O . ASP A 1 105 ? 3.320 -16.111 14.960 1.00 42.06 105 ASP A O 1
ATOM 807 N N . THR A 1 106 ? 3.090 -14.008 15.679 1.00 42.97 106 THR A N 1
ATOM 808 C CA . THR A 1 106 ? 1.795 -14.191 16.332 1.00 42.97 106 THR A CA 1
ATOM 809 C C . THR A 1 106 ? 0.664 -13.612 15.486 1.00 42.97 106 THR A C 1
ATOM 811 O O . THR A 1 106 ? 0.675 -12.456 15.065 1.00 42.97 106 THR A O 1
ATOM 814 N N . ARG A 1 107 ? -0.369 -14.430 15.243 1.00 47.75 107 ARG A N 1
ATOM 815 C CA . ARG A 1 107 ? -1.584 -13.999 14.540 1.00 47.75 107 ARG A CA 1
ATOM 816 C C . ARG A 1 107 ? -2.272 -12.901 15.354 1.00 47.75 107 ARG A C 1
ATOM 818 O O . ARG A 1 107 ? -2.701 -13.154 16.476 1.00 47.75 107 ARG A O 1
ATOM 825 N N . ALA A 1 108 ? -2.456 -11.725 14.757 1.00 51.94 108 ALA A N 1
ATOM 826 C CA . ALA A 1 108 ? -3.357 -10.709 15.288 1.00 51.94 108 ALA A CA 1
ATOM 827 C C . ALA A 1 108 ? -4.793 -11.243 15.269 1.00 51.94 108 ALA A C 1
ATOM 829 O O . ALA A 1 108 ? -5.40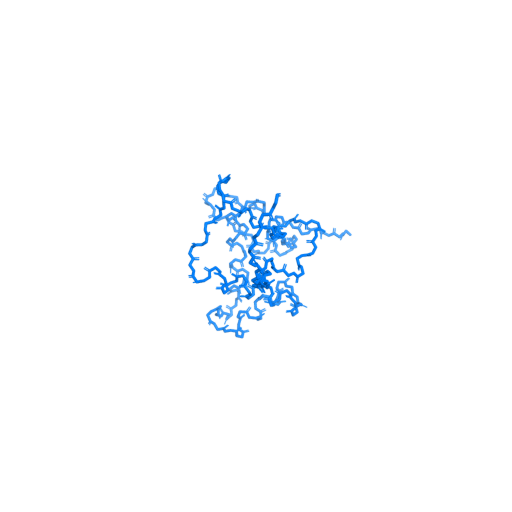0 -11.384 14.205 1.00 51.94 108 ALA A O 1
ATOM 830 N N . THR A 1 109 ? -5.304 -11.615 16.441 1.00 46.62 109 THR A N 1
ATOM 831 C CA . THR A 1 109 ? -6.683 -12.081 16.606 1.00 46.62 109 THR A CA 1
ATOM 832 C C . THR A 1 109 ? -7.617 -10.943 16.993 1.00 46.62 109 THR A C 1
ATOM 834 O O . THR A 1 109 ? -8.735 -10.933 16.491 1.00 46.62 109 THR A O 1
ATOM 837 N N . GLU A 1 110 ? -7.162 -9.977 17.804 1.00 43.41 110 GLU A N 1
ATOM 838 C CA . GLU A 1 110 ? -7.943 -8.825 18.290 1.00 43.41 110 GLU A CA 1
ATOM 839 C C . GLU A 1 110 ? -7.015 -7.633 18.658 1.00 43.41 110 GLU A C 1
ATOM 841 O O . GLU A 1 110 ? -5.851 -7.865 19.004 1.00 43.41 110 GLU A O 1
ATOM 846 N N . PRO A 1 111 ? -7.482 -6.369 18.578 1.00 45.41 111 PRO A N 1
ATOM 847 C CA . PRO A 1 111 ? -6.837 -5.199 19.194 1.00 45.41 111 PRO A CA 1
ATOM 848 C C . PRO A 1 111 ? -6.951 -5.213 20.731 1.00 45.41 111 PRO A C 1
ATOM 850 O O . PRO A 1 111 ? -7.894 -5.772 21.283 1.00 45.41 111 PRO A O 1
ATOM 853 N N . VAL A 1 112 ? -6.011 -4.575 21.434 1.00 49.03 112 VAL A N 1
ATOM 854 C CA . VAL A 1 112 ? -5.965 -4.522 22.910 1.00 49.03 112 VAL A CA 1
ATOM 855 C C . VAL A 1 112 ? -6.826 -3.397 23.496 1.00 49.03 112 VAL A C 1
ATOM 857 O O . VAL A 1 112 ? -6.345 -2.607 24.300 1.00 49.03 112 VAL A O 1
ATOM 860 N N . ASP A 1 113 ? -8.106 -3.347 23.143 1.00 47.94 113 ASP A N 1
ATOM 861 C CA . ASP A 1 113 ? -9.041 -2.382 23.732 1.00 47.94 113 ASP A CA 1
ATOM 862 C C . ASP A 1 113 ? -9.948 -3.116 24.724 1.00 47.94 113 ASP A C 1
ATOM 864 O O . ASP A 1 113 ? -11.122 -3.384 24.484 1.00 47.94 113 ASP A O 1
ATOM 868 N N . GLY A 1 114 ? -9.357 -3.514 25.852 1.00 36.50 114 GLY A N 1
ATOM 869 C CA . GLY A 1 114 ? -10.102 -4.012 27.003 1.00 36.50 114 GLY A CA 1
ATOM 870 C C . GLY A 1 114 ? -10.683 -2.846 27.794 1.00 36.50 114 GLY A C 1
ATOM 871 O O . GLY A 1 114 ? -10.119 -2.457 28.814 1.00 36.50 114 GLY A O 1
ATOM 872 N N . GLU A 1 115 ? -11.799 -2.279 27.344 1.00 46.12 115 GLU A N 1
ATOM 873 C CA . GLU A 1 115 ? -12.623 -1.433 28.204 1.00 46.12 115 GLU A CA 1
ATOM 874 C C . GLU A 1 115 ? -13.478 -2.342 29.102 1.00 46.12 115 GLU A C 1
ATOM 876 O O . GLU A 1 115 ? -14.398 -3.016 28.640 1.00 46.12 115 GLU A O 1
ATOM 881 N N . GLY A 1 116 ? -13.151 -2.407 30.398 1.00 37.22 116 GLY A N 1
ATOM 882 C CA . GLY A 1 116 ? -13.980 -3.113 31.375 1.00 37.22 116 GLY A CA 1
ATOM 883 C C . GLY A 1 116 ? -13.368 -3.230 32.768 1.00 37.22 116 GLY A C 1
ATOM 884 O O . GLY A 1 116 ? -12.613 -4.162 33.034 1.00 37.22 116 GLY A O 1
ATOM 885 N N . GLY A 1 117 ? -13.756 -2.335 33.686 1.00 32.47 117 GLY A N 1
ATOM 886 C CA . GLY A 1 117 ? -13.548 -2.574 35.118 1.00 32.47 117 GLY A CA 1
ATOM 887 C C . GLY A 1 117 ? -13.675 -1.378 36.062 1.00 32.47 117 GLY A C 1
ATOM 888 O O . GLY A 1 117 ? -12.788 -1.169 36.883 1.00 32.47 117 GLY A O 1
ATOM 889 N N . GLY A 1 118 ? -14.760 -0.601 35.993 1.00 34.06 118 GLY A N 1
ATOM 890 C CA . GLY A 1 118 ? -15.151 0.255 37.118 1.00 34.06 118 GLY A CA 1
ATOM 891 C C . GLY A 1 118 ? -15.606 -0.593 38.315 1.00 34.06 118 GLY A C 1
ATOM 892 O O . GLY A 1 118 ? -16.438 -1.484 38.155 1.00 34.06 118 GLY A O 1
ATOM 893 N N . GLY A 1 119 ? -15.077 -0.313 39.510 1.00 30.61 119 GLY A N 1
ATOM 894 C CA . GLY A 1 119 ? -15.466 -0.971 40.760 1.00 30.61 119 GLY A CA 1
ATOM 895 C C . GLY A 1 119 ? -14.945 -0.221 41.988 1.00 30.61 119 GLY A C 1
ATOM 896 O O . GLY A 1 119 ? -13.746 -0.130 42.218 1.00 30.61 119 GLY A O 1
ATOM 897 N N . GLN A 1 120 ? -15.874 0.345 42.748 1.00 35.03 120 GLN A N 1
ATOM 898 C CA . GLN A 1 120 ? -15.701 1.214 43.910 1.00 35.03 120 GLN A CA 1
ATOM 899 C C . GLN A 1 120 ? -15.331 0.423 45.180 1.00 35.03 120 GLN A C 1
ATOM 901 O O . GLN A 1 120 ? -15.878 -0.653 45.408 1.00 35.03 120 GLN A O 1
ATOM 906 N N . GLY A 1 121 ? -14.465 0.968 46.044 1.00 30.69 121 GLY A N 1
ATOM 907 C CA . GLY A 1 121 ? -14.137 0.377 47.348 1.00 30.69 121 GLY A CA 1
ATOM 908 C C . GLY A 1 121 ? -13.464 1.382 48.283 1.00 30.69 121 GLY A C 1
ATOM 909 O O . GLY A 1 121 ? -12.450 1.978 47.948 1.00 30.69 121 GLY A O 1
ATOM 910 N N . ASN A 1 122 ? -14.096 1.606 49.426 1.00 35.66 122 ASN A N 1
ATOM 911 C CA . ASN A 1 122 ? -13.932 2.710 50.364 1.00 35.66 122 ASN A CA 1
ATOM 912 C C . ASN A 1 122 ? -13.073 2.284 51.576 1.00 35.66 122 ASN A C 1
ATOM 914 O O . ASN A 1 122 ? -13.209 1.150 52.016 1.00 35.66 122 ASN A O 1
ATOM 918 N N . GLY A 1 123 ? -12.315 3.221 52.159 1.00 29.50 123 GLY A N 1
ATOM 919 C CA . GLY A 1 123 ? -12.094 3.335 53.611 1.00 29.50 123 GLY A CA 1
ATOM 920 C C . GLY A 1 123 ? -11.110 2.405 54.348 1.00 29.50 123 GLY A C 1
ATOM 921 O O . GLY A 1 123 ? -11.223 1.188 54.315 1.00 29.50 123 GLY A O 1
ATOM 922 N N . GLY A 1 124 ? -10.288 3.032 55.201 1.00 29.12 124 GLY A N 1
ATOM 923 C CA . GLY A 1 124 ? -10.073 2.555 56.576 1.00 29.12 124 GLY A CA 1
ATOM 924 C C . GLY A 1 124 ? -8.695 1.977 56.884 1.00 29.12 124 GLY A C 1
ATOM 925 O O . GLY A 1 124 ? -8.260 1.018 56.261 1.00 29.12 124 GLY A O 1
ATOM 926 N N . GLY A 1 125 ? -8.024 2.580 57.865 1.00 31.55 125 GLY A N 1
ATOM 927 C CA 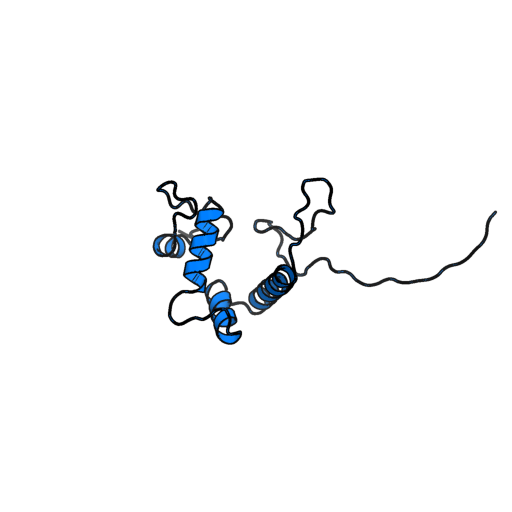. GLY A 1 125 ? -6.705 2.177 58.338 1.00 31.55 125 GLY A CA 1
ATOM 928 C C . GLY A 1 125 ? -6.703 1.004 59.314 1.00 31.55 125 GLY A C 1
ATOM 929 O O . GLY A 1 125 ? -7.745 0.585 59.811 1.00 31.55 125 GLY A O 1
ATOM 930 N N . SER A 1 126 ? -5.488 0.550 59.603 1.00 35.31 126 SER A N 1
ATOM 931 C CA . SER A 1 126 ? -4.904 0.363 60.936 1.00 35.31 126 SER A CA 1
ATOM 932 C C . SER A 1 126 ? -3.397 0.204 60.776 1.00 35.31 126 SER A C 1
ATOM 934 O O . SER A 1 126 ? -2.982 -0.388 59.756 1.00 35.31 126 SER A O 1
#

Sequence (126 aa):
VYDRAVGPMQFLPSTWARWGADGNGDGRADPNNVFDAALAAGHYLCAGERDLGRAADLDRAVLSYNNSRTYLRLVRYWLEFYSRGVHPVPDGKGVLPKSPGAGGDTRATEPVDGEGGGGQGNGGGS